Protein AF-A0A536QIG8-F1 (afdb_monomer_lite)

pLDDT: mean 96.64, std 6.49, range [52.88, 98.75]

Secondary structure (DSSP, 8-state):
-----HHHHHHHHHHHHTTTB-TTS-B---TTSHHHHHHHHHHHHHHHHTT---EE-TT--EE-

Radius of gyration: 13.28 Å; chains: 1; bounding box: 35×27×30 Å

Foldseek 3Di:
DPDDDPVVVVVLVVVLQVQQADPVRHRDQPPPDPSVVVSLVSVQVVCVVVVHHWDADPSRDIDD

Structure (mmCIF, N/CA/C/O backbone):
data_AF-A0A536QIG8-F1
#
_entry.id   AF-A0A536QIG8-F1
#
loop_
_atom_site.group_PDB
_atom_site.id
_atom_site.type_symbol
_atom_site.label_atom_id
_atom_site.label_alt_id
_atom_site.label_comp_id
_atom_site.label_asym_id
_atom_site.label_entity_id
_atom_site.label_seq_id
_atom_site.pdbx_PDB_ins_code
_atom_site.Cartn_x
_atom_site.Cartn_y
_atom_site.Cartn_z
_atom_site.occupancy
_atom_site.B_iso_or_equiv
_atom_site.auth_seq_id
_atom_site.auth_comp_id
_atom_site.auth_asym_id
_atom_site.auth_atom_id
_atom_site.pdbx_PDB_model_num
ATOM 1 N N . MET A 1 1 ? -22.254 6.804 17.429 1.00 52.88 1 MET A N 1
ATOM 2 C CA . MET A 1 1 ? -21.515 7.372 16.287 1.00 52.88 1 MET A CA 1
ATOM 3 C C . MET A 1 1 ? -20.210 6.606 16.199 1.00 52.88 1 MET A C 1
ATOM 5 O O . MET A 1 1 ? -19.506 6.543 17.196 1.00 52.88 1 MET A O 1
ATOM 9 N N . THR A 1 2 ? -19.963 5.895 15.103 1.00 72.56 2 THR A N 1
ATOM 10 C CA . THR A 1 2 ? -18.686 5.210 14.861 1.00 72.56 2 THR A CA 1
ATOM 11 C C . THR A 1 2 ? -17.737 6.214 14.227 1.00 72.56 2 THR A C 1
ATOM 13 O O . THR A 1 2 ? -17.672 6.316 13.004 1.00 72.56 2 THR A O 1
ATOM 16 N N . ASP A 1 3 ? -17.071 7.010 15.060 1.00 90.06 3 ASP A N 1
ATOM 17 C CA . ASP A 1 3 ? -16.053 7.939 14.579 1.00 90.06 3 ASP A CA 1
ATOM 18 C C . ASP A 1 3 ? -14.839 7.169 14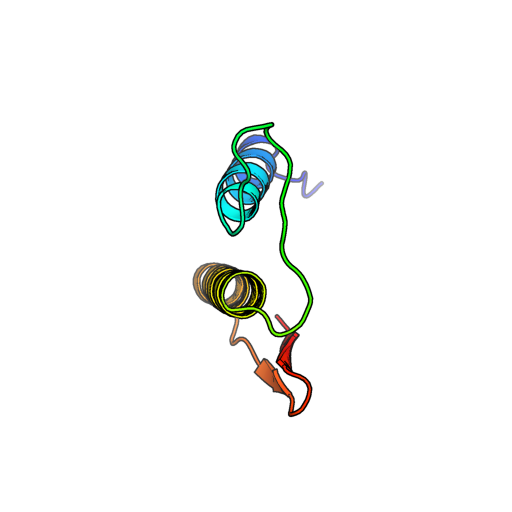.050 1.00 90.06 3 ASP A C 1
ATOM 20 O O . ASP A 1 3 ? -14.445 6.123 14.574 1.00 90.06 3 ASP A O 1
ATOM 24 N N . VAL A 1 4 ? -14.241 7.690 12.980 1.00 94.00 4 VAL A N 1
ATOM 25 C CA . VAL A 1 4 ? -13.002 7.146 12.422 1.00 94.00 4 VAL A CA 1
ATOM 26 C C . VAL A 1 4 ? -11.852 7.428 13.389 1.00 94.00 4 VAL A C 1
ATOM 28 O O . VAL A 1 4 ? -11.696 8.550 13.872 1.00 94.00 4 VAL A O 1
ATOM 31 N N . ASN A 1 5 ? -11.000 6.429 13.630 1.00 95.69 5 ASN A N 1
ATOM 32 C CA . ASN A 1 5 ? -9.751 6.638 14.357 1.00 95.69 5 ASN A CA 1
ATOM 33 C C . ASN A 1 5 ? -8.767 7.434 13.478 1.00 95.69 5 ASN A C 1
ATOM 35 O O . ASN A 1 5 ? -8.219 6.902 12.509 1.00 95.69 5 ASN A O 1
ATOM 39 N N . ARG A 1 6 ? -8.568 8.712 13.824 1.00 97.06 6 ARG A N 1
ATOM 40 C CA . ARG A 1 6 ? -7.684 9.649 13.115 1.00 97.06 6 ARG A CA 1
ATOM 41 C C . ARG A 1 6 ? -6.237 9.171 13.076 1.00 97.06 6 ARG A C 1
ATOM 43 O O . ARG A 1 6 ? -5.622 9.240 12.017 1.00 97.06 6 ARG A O 1
ATOM 50 N N . ASP A 1 7 ? -5.712 8.721 14.209 1.00 97.69 7 ASP A N 1
ATOM 51 C CA . ASP A 1 7 ? -4.298 8.368 14.332 1.00 97.69 7 ASP A CA 1
ATOM 52 C C . ASP A 1 7 ? -3.999 7.129 13.494 1.00 97.69 7 ASP A C 1
ATOM 54 O O . ASP A 1 7 ? -3.092 7.158 12.667 1.00 97.69 7 ASP A O 1
ATOM 58 N N . ARG A 1 8 ? -4.872 6.113 13.573 1.00 96.88 8 ARG A N 1
ATOM 59 C CA . ARG A 1 8 ? -4.787 4.924 12.714 1.00 96.88 8 ARG A CA 1
ATOM 60 C C . ARG A 1 8 ? -4.792 5.293 11.229 1.00 96.88 8 ARG A C 1
ATOM 62 O O . ARG A 1 8 ? -3.952 4.812 10.482 1.00 96.88 8 ARG A O 1
ATOM 69 N N . LEU A 1 9 ? -5.710 6.165 10.800 1.00 97.12 9 LEU A N 1
ATOM 70 C CA . LEU A 1 9 ? -5.786 6.595 9.399 1.00 97.12 9 LEU A CA 1
ATOM 71 C C . LEU A 1 9 ? -4.504 7.311 8.946 1.00 97.12 9 LEU A C 1
ATOM 73 O O . LEU A 1 9 ? -4.013 7.056 7.850 1.00 97.12 9 LEU A O 1
ATOM 77 N N . LEU A 1 10 ? -3.971 8.224 9.761 1.00 98.25 10 LEU A N 1
ATOM 78 C CA . LEU A 1 10 ? -2.748 8.950 9.414 1.00 98.25 10 LEU A CA 1
ATOM 79 C C . LEU A 1 10 ? -1.529 8.026 9.369 1.00 98.25 10 LEU A C 1
ATOM 81 O O . LEU A 1 10 ? -0.677 8.198 8.497 1.00 98.25 10 LEU A O 1
ATOM 85 N N . ASP A 1 11 ? -1.452 7.048 10.266 1.00 98.38 11 ASP A N 1
ATOM 86 C CA . ASP A 1 11 ? -0.368 6.068 10.280 1.00 98.38 11 ASP A CA 1
ATOM 87 C C . ASP A 1 11 ? -0.432 5.137 9.066 1.00 98.38 11 ASP A C 1
ATOM 89 O O . ASP A 1 11 ? 0.592 4.923 8.416 1.00 98.38 11 ASP A O 1
ATOM 93 N 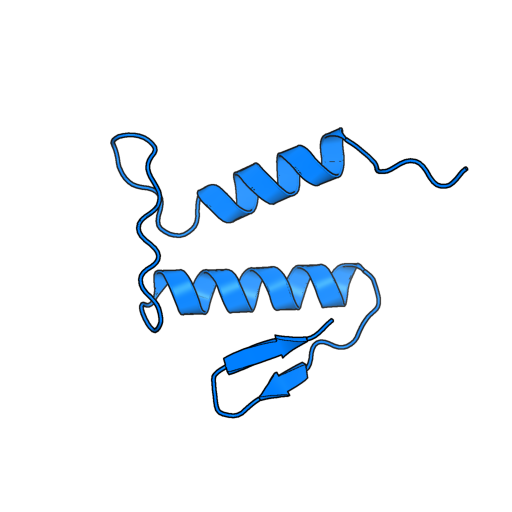N . ASP A 1 12 ? -1.629 4.693 8.673 1.00 98.38 12 ASP A N 1
ATOM 94 C CA . ASP A 1 12 ? -1.838 3.923 7.444 1.00 98.38 12 ASP A CA 1
ATOM 95 C C . ASP A 1 12 ? -1.432 4.721 6.194 1.00 98.38 12 ASP A C 1
ATOM 97 O O . ASP A 1 12 ? -0.750 4.193 5.313 1.00 98.38 12 ASP A O 1
ATOM 101 N N . LEU A 1 13 ? -1.789 6.010 6.120 1.00 98.12 13 LEU A N 1
ATOM 102 C CA . LEU A 1 13 ? -1.396 6.880 5.006 1.00 98.12 13 LEU A CA 1
ATOM 103 C C . LEU A 1 13 ? 0.126 7.052 4.918 1.00 98.12 13 LEU A C 1
ATOM 105 O O . LEU A 1 13 ? 0.676 6.982 3.820 1.00 98.12 13 LEU A O 1
ATOM 109 N N . ARG A 1 14 ? 0.812 7.236 6.055 1.00 97.88 14 ARG A N 1
ATOM 110 C CA . ARG A 1 14 ? 2.282 7.338 6.114 1.00 97.88 14 ARG A CA 1
ATOM 111 C C . ARG A 1 14 ? 2.959 6.022 5.742 1.00 97.88 14 ARG A C 1
ATOM 113 O O . ARG A 1 14 ? 3.936 6.010 4.995 1.00 97.88 14 ARG A O 1
ATOM 120 N N . ALA A 1 15 ? 2.448 4.904 6.252 1.00 98.38 15 ALA A N 1
ATOM 121 C CA . ALA A 1 15 ? 2.966 3.581 5.927 1.00 98.38 15 ALA A CA 1
ATOM 122 C C . ALA A 1 15 ? 2.826 3.302 4.427 1.00 98.38 15 ALA A C 1
ATOM 124 O O . ALA A 1 15 ? 3.788 2.876 3.785 1.00 98.38 15 ALA A O 1
ATOM 125 N N . LEU A 1 16 ? 1.660 3.614 3.855 1.00 98.50 16 LEU A N 1
ATOM 126 C CA . LEU A 1 16 ? 1.422 3.468 2.431 1.00 98.50 16 LEU A CA 1
ATOM 127 C C . LEU A 1 16 ? 2.307 4.412 1.618 1.00 98.50 16 LEU A C 1
ATOM 129 O O . LEU A 1 16 ? 2.859 3.962 0.620 1.00 98.50 16 LEU A O 1
ATOM 133 N N . SER A 1 17 ? 2.479 5.681 2.003 1.00 98.00 17 SER A N 1
ATOM 134 C CA . SER A 1 17 ? 3.283 6.649 1.236 1.00 98.00 17 SER A CA 1
ATOM 135 C C . SER A 1 17 ? 4.755 6.255 1.118 1.00 98.00 17 SER A C 1
ATOM 137 O O . SER A 1 17 ? 5.384 6.581 0.118 1.00 98.00 17 SER A O 1
ATOM 139 N N . ASN A 1 18 ? 5.296 5.502 2.080 1.00 98.25 18 ASN A N 1
ATOM 140 C CA . ASN A 1 18 ? 6.671 4.996 2.007 1.00 98.25 18 ASN A CA 1
ATOM 141 C C . ASN A 1 18 ? 6.902 4.022 0.835 1.00 98.25 18 ASN A C 1
ATOM 143 O O . ASN A 1 18 ? 8.036 3.826 0.401 1.00 98.25 18 ASN A O 1
ATOM 147 N N . ILE A 1 19 ? 5.844 3.413 0.292 1.00 98.62 19 ILE A N 1
ATOM 148 C CA . ILE A 1 19 ? 5.942 2.494 -0.845 1.00 98.62 19 ILE A CA 1
ATOM 149 C C . ILE A 1 19 ? 6.046 3.306 -2.145 1.00 98.62 19 ILE A C 1
ATOM 151 O O . ILE A 1 19 ? 5.069 3.904 -2.591 1.00 98.62 19 ILE A O 1
ATOM 155 N N . GLY A 1 20 ? 7.220 3.322 -2.776 1.00 98.25 20 GLY A N 1
ATOM 156 C CA . GLY A 1 20 ? 7.472 4.170 -3.952 1.00 98.25 20 GLY A CA 1
ATOM 157 C C . GLY A 1 20 ? 7.825 5.621 -3.607 1.00 98.25 20 GLY A C 1
ATOM 158 O O . GLY A 1 20 ? 7.784 6.487 -4.480 1.00 98.25 20 GLY A O 1
ATOM 159 N N . ALA A 1 21 ? 8.165 5.893 -2.342 1.00 98.38 21 ALA A N 1
ATOM 160 C CA . ALA A 1 21 ? 8.619 7.209 -1.911 1.00 98.38 21 ALA A CA 1
ATOM 161 C C . ALA A 1 21 ? 9.847 7.675 -2.706 1.00 98.38 21 ALA A C 1
ATOM 163 O O . ALA A 1 21 ? 10.786 6.911 -2.941 1.00 98.38 21 ALA A O 1
ATOM 164 N N . GLN A 1 22 ? 9.829 8.948 -3.086 1.00 98.00 22 GLN A N 1
ATOM 165 C CA . GLN A 1 22 ? 10.901 9.638 -3.789 1.00 98.00 22 GLN A CA 1
ATOM 166 C C . GLN A 1 22 ? 11.657 10.580 -2.835 1.00 98.00 22 GLN A C 1
ATOM 168 O O . GLN A 1 22 ? 11.104 10.993 -1.811 1.00 98.00 22 GLN A O 1
ATOM 173 N N . PRO A 1 23 ? 12.916 10.951 -3.144 1.00 96.62 23 PRO A N 1
ATOM 174 C CA . PRO A 1 23 ? 13.723 11.816 -2.276 1.00 96.62 23 PRO A CA 1
ATOM 175 C C . PRO A 1 23 ? 13.122 13.202 -1.995 1.00 96.62 23 PRO A C 1
ATOM 177 O O . PRO A 1 23 ? 13.464 13.823 -0.993 1.00 96.62 23 PRO A O 1
ATOM 180 N N . ASP A 1 24 ? 12.244 13.693 -2.870 1.00 96.56 24 ASP A N 1
ATOM 181 C CA . ASP A 1 24 ? 11.542 14.975 -2.742 1.00 96.56 24 ASP A CA 1
ATOM 182 C C . ASP A 1 24 ? 10.234 14.883 -1.931 1.00 96.56 24 ASP A C 1
ATOM 184 O O . ASP A 1 24 ? 9.538 15.883 -1.756 1.00 96.56 24 ASP A O 1
ATOM 188 N N . GLY A 1 25 ? 9.901 13.696 -1.415 1.00 93.56 25 GLY A N 1
ATOM 189 C CA . GLY A 1 25 ? 8.671 13.433 -0.672 1.00 93.56 25 GLY A CA 1
ATOM 190 C C . GLY A 1 25 ? 7.462 13.097 -1.548 1.00 93.56 25 GLY A C 1
ATOM 191 O O . GLY A 1 25 ? 6.379 12.872 -1.005 1.00 93.56 25 GLY A O 1
ATOM 192 N N . ALA A 1 26 ? 7.618 13.031 -2.875 1.00 96.94 26 ALA A N 1
ATOM 193 C CA . ALA A 1 26 ? 6.592 12.494 -3.759 1.00 96.94 26 ALA A CA 1
ATOM 194 C C . ALA A 1 26 ? 6.515 10.960 -3.661 1.00 96.94 26 ALA A C 1
ATOM 196 O O . ALA A 1 26 ? 7.345 10.295 -3.038 1.00 96.94 26 ALA A O 1
ATOM 197 N N . VAL A 1 27 ? 5.505 10.385 -4.309 1.00 98.38 27 VAL A N 1
ATOM 198 C CA . VAL A 1 27 ? 5.357 8.936 -4.460 1.00 98.38 27 VAL A CA 1
ATOM 199 C C . VAL A 1 27 ? 5.272 8.626 -5.946 1.00 98.38 27 VAL A C 1
ATOM 201 O O . VAL A 1 27 ? 4.324 9.048 -6.606 1.00 98.38 27 VAL A O 1
ATOM 204 N N . ASP A 1 28 ? 6.236 7.864 -6.458 1.00 98.38 28 ASP A N 1
ATOM 205 C CA . ASP A 1 28 ? 6.111 7.206 -7.756 1.00 98.38 28 ASP A CA 1
ATOM 206 C C . ASP A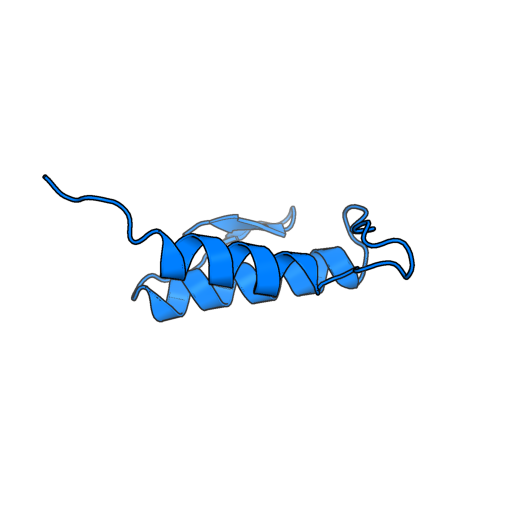 1 28 ? 5.637 5.773 -7.527 1.00 98.38 28 ASP A C 1
ATOM 208 O O . ASP A 1 28 ? 6.321 4.933 -6.936 1.00 98.38 28 ASP A O 1
ATOM 212 N N . ARG A 1 29 ? 4.416 5.517 -7.980 1.00 98.25 29 ARG A N 1
ATOM 213 C CA . ARG A 1 29 ? 3.788 4.206 -7.924 1.00 98.25 29 ARG A CA 1
ATOM 214 C C . ARG A 1 29 ? 2.999 3.952 -9.195 1.00 98.25 29 ARG A C 1
ATOM 216 O O . ARG A 1 29 ? 1.791 3.717 -9.157 1.00 98.25 29 ARG A O 1
ATOM 223 N N . LEU A 1 30 ? 3.685 4.053 -10.332 1.00 98.38 30 LEU A N 1
ATOM 224 C CA . LEU A 1 30 ? 3.111 3.739 -11.637 1.00 98.38 30 LEU A CA 1
ATOM 225 C C . LEU A 1 30 ? 2.446 2.353 -11.624 1.00 98.38 30 LEU A C 1
ATOM 227 O O . LEU A 1 30 ? 3.005 1.397 -11.081 1.00 98.38 30 LEU A O 1
ATOM 231 N N . ALA A 1 31 ? 1.262 2.236 -12.228 1.00 97.94 31 ALA A N 1
ATOM 232 C CA . ALA A 1 31 ? 0.534 0.971 -12.294 1.00 97.94 31 ALA A CA 1
ATOM 233 C C . ALA A 1 31 ? 1.410 -0.142 -12.891 1.00 97.94 31 ALA A C 1
ATOM 235 O O . ALA A 1 31 ? 2.109 0.087 -13.877 1.00 97.94 31 ALA A O 1
ATOM 236 N N . TRP A 1 32 ? 1.346 -1.336 -12.298 1.00 97.19 32 TRP A N 1
ATOM 237 C CA . TRP A 1 32 ? 2.158 -2.519 -12.626 1.00 97.19 32 TRP A CA 1
ATOM 238 C C . TRP A 1 32 ? 3.650 -2.449 -12.272 1.00 97.19 32 TRP A C 1
ATOM 240 O O . TRP A 1 32 ? 4.355 -3.436 -12.475 1.00 97.19 32 TRP A O 1
ATOM 250 N N . SER A 1 33 ? 4.143 -1.346 -11.703 1.00 98.38 33 SER A N 1
ATOM 251 C CA . SER A 1 33 ? 5.498 -1.303 -11.137 1.00 98.38 33 SER A CA 1
ATOM 252 C C . SER A 1 33 ? 5.630 -2.179 -9.886 1.00 98.38 33 SER A C 1
ATOM 254 O O . SER A 1 33 ? 4.642 -2.501 -9.221 1.00 98.38 33 SER A O 1
ATOM 256 N N . ASP A 1 34 ? 6.865 -2.495 -9.491 1.00 98.44 34 ASP A N 1
ATOM 257 C CA . ASP A 1 34 ? 7.134 -3.194 -8.228 1.00 98.44 34 ASP A CA 1
ATOM 258 C C . ASP A 1 34 ? 6.571 -2.440 -7.013 1.00 98.44 34 ASP A C 1
ATOM 260 O O . ASP A 1 34 ? 6.060 -3.060 -6.078 1.00 98.44 34 ASP A O 1
ATOM 264 N N . ALA A 1 35 ? 6.599 -1.102 -7.042 1.00 98.50 35 ALA A N 1
ATOM 265 C CA . ALA A 1 35 ? 6.008 -0.266 -6.001 1.00 98.50 35 ALA A CA 1
ATOM 266 C C . ALA A 1 35 ? 4.472 -0.385 -5.970 1.00 98.50 35 ALA A C 1
ATOM 268 O O . ALA A 1 35 ? 3.883 -0.441 -4.889 1.00 98.50 35 ALA A O 1
ATOM 269 N N . ASP A 1 36 ? 3.808 -0.463 -7.128 1.00 98.69 36 ASP A N 1
ATOM 270 C CA . ASP A 1 36 ? 2.361 -0.715 -7.202 1.00 98.69 36 ASP A CA 1
ATOM 271 C C . ASP A 1 36 ? 2.015 -2.093 -6.633 1.00 98.69 36 ASP A C 1
ATOM 273 O O . ASP A 1 36 ? 1.190 -2.205 -5.724 1.00 98.69 36 ASP A O 1
ATOM 277 N N . LEU A 1 37 ? 2.713 -3.140 -7.078 1.00 98.56 37 LEU A N 1
ATOM 278 C CA . LEU A 1 37 ? 2.509 -4.497 -6.567 1.00 98.56 37 LEU A CA 1
ATOM 279 C C . LEU A 1 37 ? 2.758 -4.585 -5.053 1.00 98.56 37 LEU A C 1
ATOM 281 O O . LEU A 1 37 ? 2.001 -5.252 -4.344 1.00 98.56 37 LEU A O 1
ATOM 285 N N . ALA A 1 38 ? 3.772 -3.887 -4.536 1.00 98.69 38 ALA A N 1
ATOM 286 C CA . ALA A 1 38 ? 4.022 -3.779 -3.102 1.00 98.69 38 ALA A CA 1
ATOM 287 C C . ALA A 1 38 ? 2.876 -3.060 -2.369 1.00 98.69 38 ALA A C 1
ATOM 289 O O . ALA A 1 38 ? 2.430 -3.536 -1.324 1.00 98.69 38 ALA A O 1
ATOM 290 N N . GLY A 1 39 ? 2.343 -1.971 -2.933 1.00 98.62 39 GLY A N 1
ATOM 291 C CA . GLY A 1 39 ? 1.194 -1.248 -2.382 1.00 98.62 39 GLY A CA 1
ATOM 292 C C . GLY A 1 39 ? -0.070 -2.109 -2.320 1.00 98.62 39 GLY A C 1
ATOM 293 O O . GLY A 1 39 ? -0.765 -2.121 -1.304 1.00 98.62 39 GLY A O 1
ATOM 294 N N . ARG A 1 40 ? -0.332 -2.902 -3.365 1.00 98.75 40 ARG A N 1
ATOM 295 C CA . ARG A 1 40 ? -1.455 -3.855 -3.409 1.00 98.75 40 ARG A CA 1
ATOM 296 C C . ARG A 1 40 ? -1.323 -4.944 -2.347 1.00 98.75 40 ARG A C 1
ATOM 298 O O . ARG A 1 40 ? -2.293 -5.232 -1.649 1.00 98.75 40 ARG A O 1
ATOM 305 N N . ARG A 1 41 ? -0.125 -5.519 -2.186 1.00 98.56 41 ARG A N 1
ATOM 306 C CA . ARG A 1 41 ? 0.159 -6.507 -1.127 1.00 98.56 41 ARG A CA 1
ATOM 307 C C . ARG A 1 41 ? -0.026 -5.904 0.262 1.00 98.56 41 ARG A C 1
ATOM 309 O O . ARG A 1 41 ? -0.648 -6.534 1.110 1.00 98.56 41 ARG A O 1
ATOM 316 N N . TRP A 1 42 ? 0.464 -4.682 0.474 1.00 98.69 42 TRP A N 1
ATOM 317 C CA . TRP A 1 42 ? 0.284 -3.964 1.735 1.00 98.69 42 TRP A CA 1
ATOM 318 C C . TRP A 1 42 ? -1.199 -3.762 2.059 1.00 98.69 42 TRP A C 1
ATOM 320 O O . TRP A 1 42 ? -1.612 -4.002 3.191 1.00 98.69 42 TRP A O 1
ATOM 330 N N . TYR A 1 43 ? -2.013 -3.383 1.070 1.00 98.50 43 TYR A N 1
ATOM 331 C CA . TYR A 1 43 ? -3.443 -3.168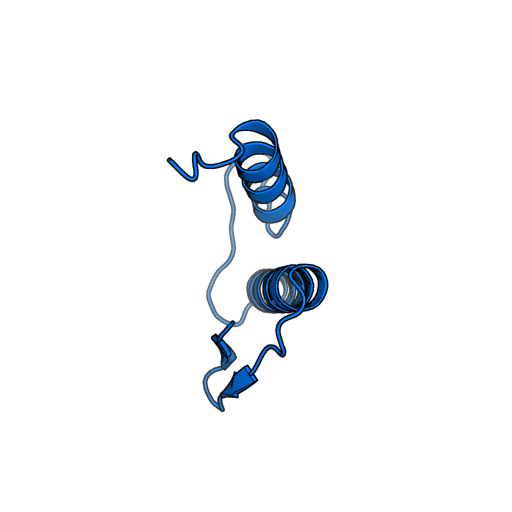 1.279 1.00 98.50 43 TYR A CA 1
ATOM 332 C C . TYR A 1 43 ? -4.195 -4.474 1.562 1.00 98.50 43 TYR A C 1
ATOM 334 O O . TYR A 1 43 ? -5.000 -4.525 2.489 1.00 98.50 43 TYR A O 1
ATOM 342 N N . ALA A 1 44 ? -3.879 -5.551 0.834 1.00 98.62 44 ALA A N 1
ATOM 343 C CA . ALA A 1 44 ? -4.425 -6.880 1.112 1.00 98.62 44 ALA A CA 1
ATOM 344 C C . ALA A 1 44 ? -4.129 -7.336 2.551 1.00 98.62 44 ALA A C 1
ATOM 346 O O . ALA A 1 44 ? -4.970 -7.976 3.174 1.00 98.62 44 ALA A O 1
ATOM 347 N N . GLU A 1 45 ? -2.970 -6.971 3.105 1.00 98.50 45 GLU A N 1
ATOM 348 C CA . GLU A 1 45 ? -2.649 -7.273 4.500 1.00 98.50 45 GLU A CA 1
ATOM 349 C C . GLU A 1 45 ? -3.480 -6.456 5.498 1.00 98.50 45 GLU A C 1
ATOM 351 O O . GLU A 1 45 ? -3.977 -7.022 6.466 1.00 98.50 45 GLU A O 1
ATOM 356 N N . ARG A 1 46 ? -3.735 -5.164 5.238 1.00 98.44 46 ARG A N 1
ATOM 357 C CA . ARG A 1 46 ? -4.647 -4.359 6.080 1.00 98.44 46 ARG A CA 1
ATOM 358 C C . ARG A 1 46 ? -6.060 -4.942 6.117 1.00 98.44 46 ARG A C 1
ATOM 360 O O . ARG A 1 46 ? -6.712 -4.911 7.157 1.00 98.44 46 ARG A O 1
ATOM 367 N N . ILE A 1 47 ? -6.522 -5.488 4.992 1.00 98.62 47 ILE A N 1
ATOM 368 C CA . ILE A 1 47 ? -7.812 -6.185 4.899 1.00 98.62 47 ILE A CA 1
ATOM 369 C C . ILE A 1 47 ? -7.806 -7.435 5.798 1.00 98.62 47 ILE A C 1
ATOM 371 O O . ILE A 1 47 ? -8.735 -7.613 6.588 1.00 98.62 47 ILE A O 1
ATOM 375 N N . ARG A 1 48 ? -6.739 -8.250 5.759 1.00 98.44 48 ARG A N 1
ATOM 376 C CA . ARG A 1 48 ? -6.589 -9.422 6.648 1.00 98.44 48 ARG A CA 1
ATOM 377 C C . ARG A 1 48 ? -6.557 -9.052 8.120 1.00 98.44 48 ARG A C 1
ATOM 379 O O . ARG A 1 48 ? -7.252 -9.672 8.918 1.00 98.44 48 ARG A O 1
ATOM 386 N N . GLU A 1 49 ? -5.790 -8.033 8.487 1.00 97.81 49 GLU A N 1
ATOM 387 C CA . GLU A 1 49 ? -5.696 -7.556 9.872 1.00 97.81 49 GLU A CA 1
ATOM 388 C C . GLU A 1 49 ? -7.025 -7.008 10.400 1.00 97.81 49 GLU A C 1
ATOM 390 O O . GLU A 1 49 ? -7.305 -7.104 11.595 1.00 97.81 49 GLU A O 1
ATOM 395 N N . ALA A 1 50 ? -7.876 -6.483 9.515 1.00 97.44 50 ALA A N 1
ATOM 396 C CA . ALA A 1 50 ? -9.242 -6.096 9.848 1.00 97.44 50 ALA A CA 1
ATOM 397 C C . ALA A 1 50 ? -10.200 -7.296 10.017 1.00 97.44 50 ALA A C 1
ATOM 399 O O . ALA A 1 50 ? -11.369 -7.095 10.347 1.00 97.44 50 ALA A O 1
ATOM 400 N N . GLY A 1 51 ? -9.726 -8.531 9.817 1.00 98.25 51 GLY A N 1
ATOM 401 C CA . GLY A 1 51 ? -10.507 -9.764 9.937 1.00 98.25 51 GLY A CA 1
ATOM 402 C C . GLY A 1 51 ? -11.296 -10.138 8.679 1.00 98.25 51 GLY A C 1
ATOM 403 O O . GLY A 1 51 ? -12.252 -10.906 8.774 1.00 98.25 51 GLY A O 1
ATOM 404 N N . LEU A 1 52 ? -10.929 -9.588 7.519 1.00 98.50 52 LEU A N 1
ATOM 405 C CA . LEU A 1 52 ? -11.586 -9.820 6.230 1.00 98.50 52 LEU A CA 1
ATOM 406 C C . LEU A 1 52 ? -10.682 -10.658 5.308 1.00 98.50 52 LEU A C 1
ATOM 408 O O . LEU A 1 52 ? -9.463 -10.672 5.465 1.00 98.50 52 LEU A O 1
ATOM 412 N N . GLU A 1 53 ? -11.262 -11.350 4.324 1.00 98.38 53 GLU A N 1
ATOM 413 C CA . GLU A 1 53 ? -10.492 -12.117 3.333 1.00 98.38 53 GLU A CA 1
ATOM 414 C C . GLU A 1 53 ? -10.302 -11.283 2.055 1.00 98.38 53 GLU A C 1
ATOM 416 O O . GLU A 1 53 ? -11.279 -11.049 1.334 1.00 98.38 53 GLU A O 1
ATOM 421 N N . PRO A 1 54 ? -9.077 -10.828 1.734 1.00 98.44 54 PRO A N 1
ATOM 422 C CA . PRO A 1 54 ? -8.841 -10.057 0.525 1.00 98.44 54 PRO A CA 1
ATOM 423 C C . PRO A 1 54 ? -8.991 -10.928 -0.723 1.00 98.44 54 PRO A C 1
ATOM 425 O O . PRO A 1 54 ? -8.414 -12.011 -0.831 1.00 98.44 54 PRO A O 1
ATOM 428 N N . ARG A 1 55 ? -9.683 -10.407 -1.736 1.00 98.38 55 ARG A N 1
ATOM 429 C CA . ARG A 1 55 ? -9.774 -11.034 -3.061 1.00 98.38 55 ARG A CA 1
ATOM 430 C C . ARG A 1 55 ? -9.019 -10.200 -4.085 1.00 98.38 55 ARG A C 1
ATOM 432 O O . ARG A 1 55 ? -9.083 -8.976 -4.056 1.00 98.38 55 ARG A O 1
ATOM 439 N N . VAL A 1 56 ? -8.352 -10.865 -5.025 1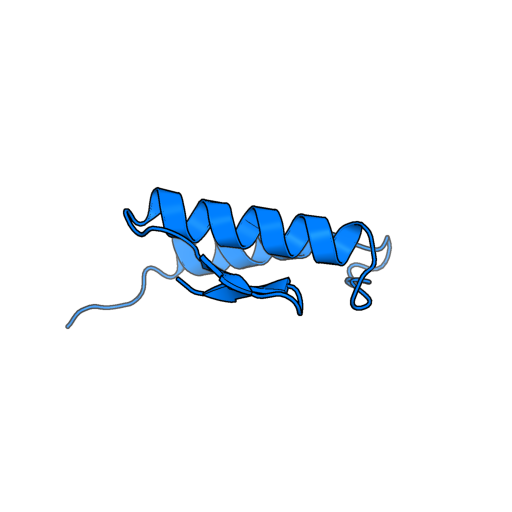.00 98.06 56 VAL A N 1
ATOM 440 C CA . VAL A 1 56 ? -7.657 -10.219 -6.146 1.00 98.06 56 VAL A CA 1
ATOM 441 C C . VAL A 1 56 ? -8.194 -10.779 -7.460 1.00 98.06 56 VAL A C 1
ATOM 443 O O . VAL A 1 56 ? -8.385 -11.989 -7.575 1.00 98.06 56 VAL A O 1
ATOM 446 N N . ASP A 1 57 ? -8.497 -9.914 -8.428 1.00 98.12 57 ASP A N 1
ATOM 447 C CA . ASP A 1 57 ? -8.915 -10.339 -9.771 1.00 98.12 57 ASP A CA 1
ATOM 448 C C . ASP A 1 57 ? -7.741 -10.418 -10.767 1.00 98.12 57 ASP A C 1
ATOM 450 O O . ASP A 1 57 ? -6.586 -10.158 -10.430 1.00 98.12 57 ASP A O 1
ATOM 454 N N . ALA A 1 58 ? -8.034 -10.788 -12.017 1.00 97.25 58 ALA A N 1
ATOM 455 C CA . ALA A 1 58 ? -7.021 -10.927 -13.066 1.00 97.25 58 ALA A CA 1
ATOM 456 C C . ALA A 1 58 ? -6.344 -9.599 -13.463 1.00 97.25 58 ALA A C 1
ATOM 458 O O . ALA A 1 58 ? -5.239 -9.618 -13.999 1.00 97.25 58 ALA A O 1
ATOM 459 N N . ALA A 1 59 ? -6.981 -8.455 -13.194 1.00 96.56 59 ALA A N 1
ATOM 460 C CA . ALA A 1 59 ? -6.416 -7.123 -13.409 1.00 96.56 59 ALA A CA 1
ATOM 461 C C . ALA A 1 59 ? -5.689 -6.586 -12.159 1.00 96.56 59 ALA A C 1
ATOM 463 O O . ALA A 1 59 ? -5.291 -5.422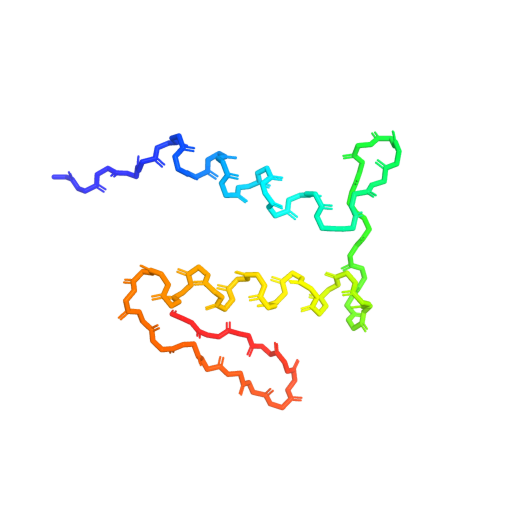 -12.120 1.00 96.56 59 ALA A O 1
ATOM 464 N N . LEU A 1 60 ? -5.509 -7.436 -11.142 1.00 96.62 60 LEU A N 1
ATOM 465 C CA . LEU A 1 60 ? -4.910 -7.133 -9.846 1.00 96.62 60 LEU A CA 1
ATOM 466 C C . LEU A 1 60 ? -5.686 -6.124 -8.995 1.00 96.62 60 LEU A C 1
ATOM 468 O O . LEU A 1 60 ? -5.123 -5.586 -8.036 1.00 96.62 60 LEU A O 1
ATOM 472 N N . ASN A 1 61 ? -6.967 -5.869 -9.278 1.00 98.38 61 ASN A N 1
ATOM 473 C CA . ASN A 1 61 ? -7.793 -5.100 -8.348 1.00 98.38 61 ASN A CA 1
ATOM 474 C C . ASN A 1 61 ? -7.895 -5.865 -7.023 1.00 98.38 61 ASN A C 1
ATOM 476 O O . ASN A 1 61 ? -8.140 -7.072 -7.029 1.00 98.38 61 ASN A O 1
ATOM 480 N N . VAL A 1 62 ? -7.708 -5.165 -5.902 1.00 98.44 62 VAL A N 1
ATOM 481 C CA . VAL A 1 62 ? -7.774 -5.735 -4.549 1.00 98.44 62 VAL A CA 1
ATOM 482 C C . VAL A 1 62 ? -9.101 -5.337 -3.912 1.00 98.44 62 VAL A C 1
ATOM 484 O O . VAL A 1 62 ? -9.435 -4.155 -3.870 1.00 98.44 62 VAL A O 1
ATOM 487 N N . PHE A 1 63 ? -9.844 -6.320 -3.417 1.00 98.44 63 PHE A N 1
ATOM 488 C CA . PHE A 1 63 ? -11.139 -6.153 -2.760 1.00 98.44 63 PHE A CA 1
ATOM 489 C C . PHE A 1 63 ? -11.026 -6.587 -1.299 1.00 98.44 63 PHE A C 1
ATOM 491 O O . PHE A 1 63 ? -10.448 -7.645 -1.039 1.00 98.44 63 PHE A O 1
ATOM 498 N N . GLY A 1 64 ? -11.598 -5.804 -0.382 1.00 95.25 64 GLY A N 1
ATOM 499 C CA . GLY A 1 64 ? -11.670 -6.081 1.051 1.00 95.25 64 GLY A CA 1
ATOM 500 C C . GLY A 1 64 ? -12.931 -5.532 1.675 1.00 95.25 64 GLY A C 1
ATOM 501 O O . GLY A 1 64 ? -13.496 -4.573 1.103 1.00 95.25 64 GLY A O 1
#

Sequence (64 aa):
MTDVNRDRLLDDLRALSNIGAQPDGAVDRLAWSDADLAGRRWYAERIREAGLEPRVDAALNVFG